Protein AF-A0A2W4XQR6-F1 (afdb_monomer)

Solvent-accessible surface area (backbone atoms only — not comparable to full-atom values): 7655 Å² total; per-residue (Å²): 131,87,48,75,57,49,54,51,44,55,53,50,51,50,54,52,60,76,43,42,69,51,41,62,74,69,26,79,44,74,47,78,50,77,56,90,64,33,37,35,40,42,34,35,38,86,87,72,33,34,42,34,40,36,39,38,65,30,58,73,32,39,54,74,78,79,60,90,44,75,68,47,32,53,75,56,59,31,70,68,45,44,49,52,49,61,75,57,43,32,84,79,34,30,34,36,49,26,35,38,40,43,99,89,50,75,42,83,45,84,64,73,44,30,75,90,67,70,46,72,67,62,46,49,56,50,45,41,65,60,67,62,50,91,126

Nearest PDB structures (foldseek):
  6lcp-assembly1_A  TM=3.879E-01  e=5.550E-02  Thermochaetoides thermophila DSM 1495
  7vh5-assembly1_A  TM=3.684E-01  e=3.558E-01  Saccharomyces cerevisiae S288C
  7vh6-assembly1_A  TM=3.332E-01  e=7.480E-01  Saccharomyces cerevisiae S288C
  4gyi-assembly1_A  TM=3.849E-01  e=1.673E+00  Thermochaetoides thermophila DSM 1495
  1zyl-assembly1_A  TM=4.664E-01  e=6.536E+00  Escherichia coli

Mean predicted aligned error: 5.04 Å

Structure (mmCIF, N/CA/C/O backbone):
data_AF-A0A2W4XQR6-F1
#
_entry.id   AF-A0A2W4XQR6-F1
#
loop_
_atom_site.group_PDB
_atom_site.id
_atom_site.type_symbol
_atom_site.label_atom_id
_atom_site.label_alt_id
_atom_site.label_comp_id
_atom_site.label_asym_id
_atom_site.label_entity_id
_atom_site.label_seq_id
_atom_site.pdbx_PDB_ins_code
_atom_site.Cartn_x
_atom_site.Cartn_y
_atom_site.Cartn_z
_atom_site.occupancy
_atom_site.B_iso_or_equiv
_atom_site.auth_seq_id
_atom_site.auth_comp_id
_atom_site.auth_asym_id
_atom_site.auth_atom_id
_atom_site.pdbx_PDB_model_num
ATOM 1 N N . MET A 1 1 ? -6.507 15.083 -15.636 1.00 52.50 1 MET A N 1
ATOM 2 C CA . MET A 1 1 ? -6.609 13.737 -16.233 1.00 52.50 1 MET A CA 1
ATOM 3 C C . MET A 1 1 ? -6.387 12.797 -15.070 1.00 52.50 1 MET A C 1
ATOM 5 O O . MET A 1 1 ? -5.319 12.874 -14.489 1.00 52.50 1 MET A O 1
ATOM 9 N N . GLU A 1 2 ? -7.417 12.083 -14.627 1.00 61.84 2 GLU A N 1
ATOM 10 C CA . GLU A 1 2 ? -7.335 11.223 -13.438 1.00 61.84 2 GLU A CA 1
ATOM 11 C C . GLU A 1 2 ? -6.468 10.002 -13.767 1.00 61.84 2 GLU A C 1
ATOM 13 O O . GLU A 1 2 ? -6.715 9.322 -14.770 1.00 61.84 2 GLU A O 1
ATOM 18 N N . THR A 1 3 ? -5.408 9.782 -12.992 1.00 82.00 3 THR A N 1
ATOM 19 C CA . THR A 1 3 ? -4.464 8.684 -13.215 1.00 82.00 3 THR A CA 1
ATOM 20 C C . THR A 1 3 ? -5.012 7.372 -12.641 1.00 82.00 3 THR A C 1
ATOM 22 O O . THR A 1 3 ? -5.951 7.362 -11.847 1.00 82.00 3 THR A O 1
ATOM 25 N N . GLU A 1 4 ? -4.456 6.225 -13.045 1.00 86.12 4 GLU A N 1
ATOM 26 C CA . GLU A 1 4 ? -4.875 4.931 -12.475 1.00 86.12 4 GLU A CA 1
ATOM 27 C C . GLU A 1 4 ? -4.652 4.858 -10.959 1.00 86.12 4 GLU A C 1
ATOM 29 O O . GLU A 1 4 ? -5.458 4.249 -10.255 1.00 86.12 4 GLU A O 1
ATOM 34 N N . ILE A 1 5 ? -3.599 5.511 -10.452 1.00 92.81 5 ILE A N 1
ATOM 35 C CA . ILE A 1 5 ? -3.339 5.575 -9.012 1.00 92.81 5 ILE A CA 1
ATOM 36 C C . ILE A 1 5 ? -4.384 6.437 -8.291 1.00 92.81 5 ILE A C 1
ATOM 38 O O . ILE A 1 5 ? -4.816 6.048 -7.211 1.00 92.81 5 ILE A O 1
ATOM 42 N N . ASP A 1 6 ? -4.864 7.532 -8.893 1.00 92.50 6 ASP A N 1
ATOM 43 C CA . ASP A 1 6 ? -5.925 8.365 -8.300 1.00 92.50 6 ASP A CA 1
ATOM 44 C C . ASP A 1 6 ? -7.219 7.564 -8.092 1.00 92.50 6 ASP A C 1
ATOM 46 O O . ASP A 1 6 ? -7.830 7.617 -7.022 1.00 92.50 6 ASP A O 1
ATOM 50 N N . LYS A 1 7 ? -7.600 6.745 -9.083 1.00 92.38 7 LYS A N 1
ATOM 51 C CA . LYS A 1 7 ? -8.776 5.866 -8.981 1.00 92.38 7 LYS A CA 1
ATOM 52 C C . LYS A 1 7 ? -8.617 4.837 -7.866 1.00 92.38 7 LYS A C 1
ATOM 54 O O . LYS A 1 7 ? -9.517 4.688 -7.042 1.00 92.38 7 LYS A O 1
ATOM 59 N N . ALA A 1 8 ? -7.464 4.167 -7.810 1.00 94.06 8 ALA A N 1
ATOM 60 C CA . ALA A 1 8 ? -7.167 3.214 -6.744 1.00 94.06 8 ALA A CA 1
ATOM 61 C C . ALA A 1 8 ? -7.185 3.892 -5.362 1.00 94.06 8 ALA A C 1
ATOM 63 O O . ALA A 1 8 ? -7.722 3.332 -4.409 1.00 94.06 8 ALA A O 1
ATOM 64 N N . ILE A 1 9 ? -6.658 5.115 -5.244 1.00 95.81 9 ILE A N 1
ATOM 65 C CA . ILE A 1 9 ? -6.679 5.897 -4.002 1.00 95.81 9 ILE A CA 1
ATOM 66 C C . ILE A 1 9 ? -8.112 6.175 -3.542 1.00 95.81 9 ILE A C 1
ATOM 68 O O . ILE A 1 9 ? -8.413 5.950 -2.369 1.00 95.81 9 ILE A O 1
ATOM 72 N N . GLU A 1 10 ? -9.005 6.625 -4.426 1.00 95.12 10 GLU A N 1
ATOM 73 C CA . GLU A 1 10 ? -10.395 6.901 -4.043 1.00 95.12 10 GLU A CA 1
ATOM 74 C C . GLU A 1 10 ? -11.156 5.623 -3.653 1.00 95.12 10 GLU A C 1
ATOM 76 O O . GLU A 1 10 ? -11.908 5.626 -2.673 1.00 95.12 10 GLU A O 1
ATOM 81 N N . GLU A 1 11 ? -10.908 4.503 -4.336 1.00 95.75 11 GLU A N 1
ATOM 82 C CA . GLU A 1 11 ? -11.466 3.200 -3.959 1.00 95.75 11 GLU A CA 1
ATOM 83 C C . GLU A 1 11 ? -10.961 2.735 -2.581 1.00 95.75 11 GLU A C 1
ATOM 85 O O . GLU A 1 11 ? -11.758 2.375 -1.709 1.00 95.75 11 GLU A O 1
ATOM 90 N N . ILE A 1 12 ? -9.650 2.813 -2.334 1.00 96.56 12 ILE A N 1
ATOM 91 C CA . ILE A 1 12 ? -9.024 2.444 -1.053 1.00 96.56 12 ILE A CA 1
ATOM 92 C C . ILE A 1 12 ? -9.547 3.320 0.083 1.00 96.56 12 ILE A C 1
ATOM 94 O O . ILE A 1 12 ? -9.900 2.827 1.155 1.00 96.56 12 ILE A O 1
ATOM 98 N N . LYS A 1 13 ? -9.637 4.627 -0.151 1.00 96.50 13 LYS A N 1
ATOM 99 C CA . LYS A 1 13 ? -10.186 5.597 0.798 1.00 96.50 13 LYS A CA 1
ATOM 100 C C . LYS A 1 13 ? -11.637 5.277 1.150 1.00 96.50 13 LYS A C 1
ATOM 102 O O . LYS A 1 13 ? -12.011 5.388 2.318 1.00 96.50 13 LYS A O 1
ATOM 107 N N . SER A 1 14 ? -12.440 4.844 0.176 1.00 96.75 14 SER A N 1
ATOM 108 C CA . SER A 1 14 ? -13.812 4.383 0.410 1.00 96.75 14 SER A CA 1
ATOM 109 C C . SER A 1 14 ? -13.853 3.153 1.326 1.00 96.75 14 SER A C 1
ATOM 111 O O . SER A 1 14 ? -14.612 3.145 2.297 1.00 96.75 14 SER A O 1
ATOM 113 N N . VAL A 1 15 ? -12.980 2.164 1.098 1.00 97.00 15 VAL A N 1
ATOM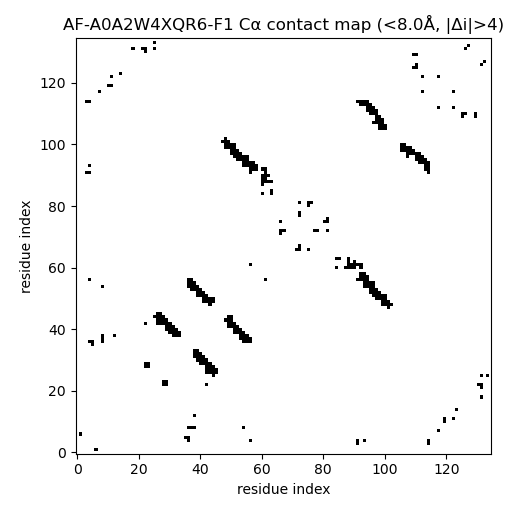 114 C CA . VAL A 1 15 ? -12.863 0.961 1.948 1.00 97.00 15 VAL A CA 1
ATOM 115 C C . VAL A 1 15 ? -12.416 1.300 3.372 1.00 97.00 15 VAL A C 1
ATOM 117 O O . VAL A 1 15 ? -12.990 0.805 4.341 1.00 97.00 15 VAL A O 1
ATOM 120 N N . ILE A 1 16 ? -11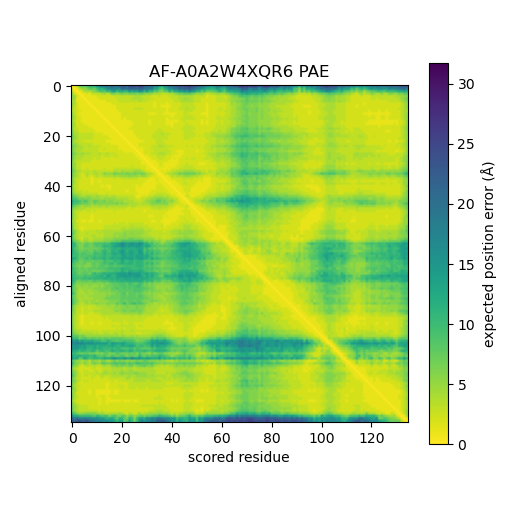.422 2.177 3.532 1.00 96.81 16 ILE A N 1
ATOM 121 C CA . ILE A 1 16 ? -10.972 2.615 4.862 1.00 96.81 16 ILE A CA 1
ATOM 122 C C . ILE A 1 16 ? -12.122 3.310 5.598 1.00 96.81 16 ILE A C 1
ATOM 124 O O . ILE A 1 16 ? -12.367 3.041 6.774 1.00 96.81 16 ILE A O 1
ATOM 128 N N . LYS A 1 17 ? -12.874 4.166 4.898 1.00 96.62 17 LYS A N 1
ATOM 129 C CA . LYS A 1 17 ? -14.026 4.872 5.463 1.00 96.62 17 LYS A CA 1
ATOM 130 C C . LYS A 1 17 ? -15.164 3.925 5.849 1.00 96.62 17 LYS A C 1
ATOM 132 O O . LYS A 1 17 ? -15.776 4.134 6.893 1.00 96.62 17 LYS A O 1
ATOM 137 N N . SER A 1 18 ? -15.455 2.893 5.054 1.00 96.81 18 SER A N 1
ATOM 138 C CA . SER A 1 18 ? -16.505 1.917 5.386 1.00 96.81 18 SER A CA 1
ATOM 139 C C . SER A 1 18 ? -16.168 1.093 6.634 1.00 96.81 18 SER A C 1
ATOM 141 O O . SER A 1 18 ? -17.075 0.678 7.356 1.00 96.81 18 SER A O 1
ATOM 143 N N . HIS A 1 19 ? -14.877 0.939 6.943 1.00 95.69 19 HIS A N 1
ATOM 144 C CA . HIS A 1 19 ? -14.374 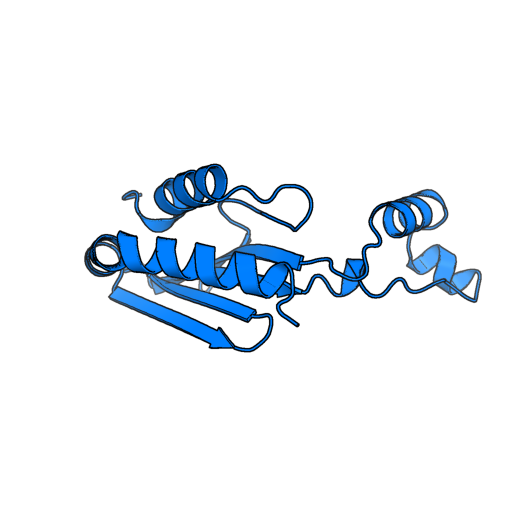0.179 8.089 1.00 95.69 19 HIS A CA 1
ATOM 145 C C . HIS A 1 19 ? -13.869 1.049 9.252 1.00 95.69 19 HIS A C 1
ATOM 147 O O . HIS A 1 19 ? -13.350 0.505 10.228 1.00 95.69 19 HIS A O 1
ATOM 153 N N . SER A 1 20 ? -14.048 2.376 9.208 1.00 94.50 20 SER A N 1
ATOM 154 C CA . SER A 1 20 ? -13.451 3.297 10.191 1.00 94.50 20 SER A CA 1
ATOM 155 C C . SER A 1 20 ? -13.857 2.980 11.634 1.00 94.50 20 SER A C 1
ATOM 157 O O . SER A 1 20 ? -13.019 2.999 12.527 1.00 94.50 20 SER A O 1
ATOM 159 N N . LYS A 1 21 ? -15.117 2.579 11.853 1.00 93.88 21 LYS A N 1
ATOM 160 C CA . LYS A 1 21 ? -15.617 2.177 13.179 1.00 93.88 21 LYS A CA 1
ATOM 161 C C . LYS A 1 21 ? -14.848 0.991 13.765 1.00 93.88 21 LYS A C 1
ATOM 163 O O . LYS A 1 21 ? -14.546 0.989 14.950 1.00 93.88 21 LYS A O 1
ATOM 168 N N . MET A 1 22 ? -14.509 -0.005 12.944 1.00 93.56 22 MET A N 1
ATOM 169 C CA . MET A 1 22 ? -13.718 -1.149 13.412 1.00 93.56 22 MET A CA 1
ATOM 170 C C . MET A 1 22 ? -12.289 -0.719 13.751 1.00 93.56 22 MET A C 1
ATOM 172 O O . MET A 1 22 ? -11.721 -1.201 14.726 1.00 93.56 22 MET A O 1
ATOM 176 N N . LEU A 1 23 ? -11.714 0.209 12.976 1.00 94.25 23 LEU A N 1
ATOM 177 C CA . LEU A 1 23 ? -10.396 0.770 13.280 1.00 94.25 23 LEU A CA 1
ATOM 178 C C . LEU A 1 23 ? -10.408 1.514 14.626 1.00 94.25 23 LEU A C 1
ATOM 180 O O . LEU A 1 23 ? -9.500 1.309 15.429 1.00 94.25 23 LEU A O 1
ATOM 184 N N . ASP A 1 24 ? -11.449 2.304 14.901 1.00 93.31 24 ASP A N 1
ATOM 185 C CA . ASP A 1 24 ? -11.626 3.016 16.176 1.00 93.31 24 ASP A CA 1
ATOM 186 C C . ASP A 1 24 ? -11.745 2.072 17.383 1.00 93.31 24 ASP A C 1
ATOM 188 O O . ASP A 1 24 ? -11.271 2.380 18.474 1.00 93.31 24 ASP A O 1
ATOM 192 N N . GLU A 1 25 ? -12.354 0.899 17.206 1.00 92.69 25 GLU A N 1
ATOM 193 C CA . GLU A 1 25 ? -12.482 -0.099 18.275 1.00 92.69 25 GLU A CA 1
ATOM 194 C C . GLU A 1 25 ? -11.172 -0.860 18.551 1.00 92.69 25 GLU A C 1
ATOM 196 O O . GLU A 1 25 ? -10.912 -1.293 19.684 1.00 92.69 25 GLU A O 1
ATOM 201 N N . LEU A 1 26 ? -10.349 -1.062 17.519 1.00 92.12 26 LEU A N 1
ATOM 202 C CA . LEU A 1 26 ? -9.143 -1.891 17.583 1.00 92.12 26 LEU A CA 1
ATOM 203 C C . LEU A 1 26 ? -7.888 -1.106 17.970 1.00 92.12 26 LEU A C 1
ATOM 205 O O . LEU A 1 26 ? -7.042 -1.626 18.709 1.00 92.12 26 LEU A O 1
ATOM 209 N N . TYR A 1 27 ? -7.765 0.132 17.499 1.00 94.12 27 TYR A N 1
ATOM 210 C CA . TYR A 1 27 ? -6.565 0.952 17.644 1.00 94.12 27 TYR A CA 1
ATOM 211 C C . TYR A 1 27 ? -6.769 2.093 18.644 1.00 94.12 27 TYR A C 1
ATOM 213 O O . TYR A 1 27 ? -7.885 2.485 18.955 1.00 94.12 27 TYR A O 1
ATOM 221 N N . LEU A 1 28 ? -5.669 2.620 19.187 1.00 94.06 28 LEU A N 1
ATOM 222 C CA . LEU A 1 28 ? -5.706 3.814 20.042 1.00 94.06 28 LEU A CA 1
ATOM 223 C C . LEU A 1 28 ? -6.048 5.068 19.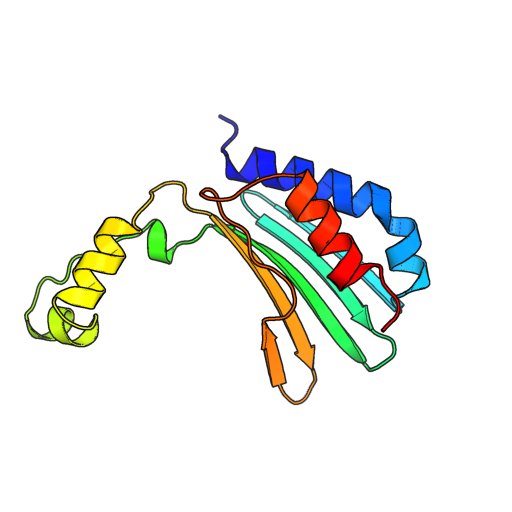235 1.00 94.06 28 LEU A C 1
ATOM 225 O O . LEU A 1 28 ? -6.697 5.981 19.737 1.00 94.06 28 LEU A O 1
ATOM 229 N N . SER A 1 29 ? -5.573 5.107 17.996 1.00 94.25 29 SER A N 1
ATOM 230 C CA . SER A 1 29 ? -5.875 6.136 17.016 1.00 94.25 29 SER A CA 1
ATOM 231 C C . SER A 1 29 ? -5.611 5.594 15.618 1.00 94.25 29 SER A C 1
ATOM 233 O O . SER A 1 29 ? -4.815 4.663 15.434 1.00 94.25 29 SER A O 1
ATOM 235 N N . HIS A 1 30 ? -6.267 6.194 14.630 1.00 94.94 30 HIS A N 1
ATOM 236 C CA . HIS A 1 30 ? -5.937 5.996 13.232 1.00 94.94 30 HIS A CA 1
ATOM 237 C C . HIS A 1 30 ? -5.965 7.333 12.486 1.00 94.94 30 HIS A C 1
ATOM 239 O O . HIS A 1 30 ? -6.763 8.211 12.806 1.00 94.94 30 HIS A O 1
ATOM 245 N N . GLU A 1 31 ? -5.082 7.496 11.508 1.00 96.06 31 GLU A N 1
ATOM 246 C CA . GLU A 1 31 ? -4.965 8.715 10.711 1.00 96.06 31 GLU A CA 1
ATOM 247 C C . GLU A 1 31 ? -4.884 8.355 9.232 1.00 96.06 31 GLU A C 1
ATOM 249 O O . GLU A 1 31 ? -4.107 7.480 8.842 1.00 96.06 31 GLU A O 1
ATOM 254 N N . VAL A 1 32 ? -5.694 9.027 8.415 1.00 96.75 32 VAL A N 1
ATOM 255 C CA . VAL A 1 32 ? -5.700 8.867 6.961 1.00 96.75 32 VAL A CA 1
ATOM 256 C C . VAL A 1 32 ? -5.192 10.153 6.332 1.00 96.75 32 VAL A C 1
ATOM 258 O O . VAL A 1 32 ? -5.828 11.197 6.449 1.00 96.75 32 VAL A O 1
ATOM 261 N N . ASN A 1 33 ? -4.067 10.060 5.632 1.00 96.62 33 ASN A N 1
ATOM 262 C CA . ASN A 1 33 ? -3.461 11.162 4.898 1.00 96.62 33 ASN A CA 1
ATOM 263 C C . ASN A 1 33 ? -3.575 10.899 3.400 1.00 96.62 33 ASN A C 1
ATOM 265 O O . ASN A 1 33 ? -3.155 9.842 2.929 1.00 96.62 33 ASN A O 1
ATOM 269 N N . VAL A 1 34 ? -4.124 11.862 2.662 1.00 94.81 34 VAL A N 1
ATOM 270 C CA . VAL A 1 34 ? -4.311 11.777 1.209 1.00 94.81 34 VAL A CA 1
ATOM 271 C C . VAL A 1 34 ? -3.712 13.018 0.560 1.00 94.81 34 VAL A C 1
ATOM 273 O O . VAL A 1 34 ? -4.013 14.140 0.966 1.00 94.81 34 VAL A O 1
ATOM 276 N N . SER A 1 35 ? -2.876 12.810 -0.451 1.00 91.50 35 SER A N 1
ATOM 277 C CA . SER A 1 35 ? -2.353 13.855 -1.332 1.00 91.50 35 SER A CA 1
ATOM 278 C C . SER A 1 35 ? -2.268 13.322 -2.766 1.00 91.50 35 SER A C 1
ATOM 280 O O . SER A 1 35 ? -2.659 12.188 -3.033 1.00 91.50 35 SER A O 1
ATOM 282 N N . GLU A 1 36 ? -1.773 14.129 -3.703 1.00 88.19 36 GLU A N 1
ATOM 283 C CA . GLU A 1 36 ? -1.610 13.709 -5.101 1.00 88.19 36 GLU A CA 1
ATOM 284 C C . GLU A 1 36 ? -0.765 12.426 -5.196 1.00 88.19 36 GLU A C 1
ATOM 286 O O . GLU A 1 36 ? 0.327 12.361 -4.624 1.00 88.19 36 GLU A O 1
ATOM 291 N N . ASN A 1 37 ? -1.298 11.397 -5.868 1.00 89.31 37 ASN A N 1
ATOM 292 C CA . ASN A 1 37 ? -0.675 10.078 -6.050 1.00 89.31 37 ASN A CA 1
ATOM 293 C C . ASN A 1 37 ? -0.197 9.403 -4.745 1.00 89.31 37 ASN A C 1
ATOM 295 O O . ASN A 1 37 ? 0.725 8.580 -4.757 1.00 89.31 37 ASN A O 1
ATOM 299 N N . TYR A 1 38 ? -0.809 9.751 -3.609 1.00 94.38 38 TYR A N 1
ATOM 300 C CA . TYR A 1 38 ? -0.427 9.233 -2.303 1.00 94.38 38 TYR A CA 1
ATOM 301 C C . TYR A 1 38 ? -1.618 9.051 -1.366 1.00 94.38 38 TYR A C 1
ATOM 303 O O . TYR A 1 38 ? -2.405 9.968 -1.125 1.00 94.38 38 TYR A O 1
ATOM 311 N N . LEU A 1 39 ? -1.680 7.882 -0.737 1.00 97.06 39 LEU A N 1
ATOM 312 C CA . LEU A 1 39 ? -2.535 7.640 0.418 1.00 97.06 39 LEU A CA 1
ATOM 313 C C . LEU A 1 39 ? -1.731 6.933 1.499 1.00 97.06 39 LEU A C 1
ATOM 315 O O . LEU A 1 39 ? -0.967 6.014 1.214 1.00 97.06 39 LEU A O 1
ATOM 319 N N . SER A 1 40 ? -1.948 7.309 2.754 1.00 97.12 40 SER A N 1
ATOM 320 C CA . SER A 1 40 ? -1.503 6.503 3.885 1.00 97.12 40 SER A CA 1
ATOM 321 C C . SER A 1 40 ? -2.558 6.391 4.966 1.00 97.12 40 SER A C 1
ATOM 323 O O . SER A 1 40 ? -3.264 7.352 5.256 1.00 97.12 40 SER A O 1
ATOM 325 N N . LEU A 1 41 ? -2.629 5.207 5.562 1.00 97.12 41 LEU A N 1
ATOM 326 C CA . LEU A 1 41 ? -3.353 4.933 6.792 1.00 97.12 41 LEU A CA 1
ATOM 327 C C . LEU A 1 41 ? -2.332 4.530 7.847 1.00 97.12 41 LEU A C 1
ATOM 329 O O . LEU A 1 41 ? -1.566 3.592 7.633 1.00 97.12 41 LEU A O 1
ATOM 333 N N . VAL A 1 42 ? -2.352 5.209 8.986 1.00 96.38 42 VAL A N 1
ATOM 334 C CA . VAL A 1 42 ? -1.493 4.922 10.134 1.00 96.38 42 VAL A CA 1
ATOM 335 C C . VAL A 1 42 ? -2.379 4.551 11.316 1.00 96.38 42 VAL A C 1
ATOM 337 O O . VAL A 1 42 ? -3.218 5.346 11.718 1.00 96.38 42 VAL A O 1
ATOM 340 N N . CYS A 1 43 ? -2.200 3.359 11.878 1.00 95.00 43 CYS A N 1
ATOM 341 C CA . CYS A 1 43 ? -2.963 2.838 13.009 1.00 95.00 43 CYS A CA 1
ATOM 342 C C . CYS A 1 43 ? -2.036 2.565 14.200 1.00 95.00 43 CYS A C 1
ATOM 344 O O . CYS A 1 43 ? -1.110 1.752 14.112 1.00 95.00 43 CYS A O 1
ATOM 346 N N . CYS A 1 44 ? -2.308 3.203 15.335 1.00 94.00 44 CYS A N 1
ATOM 347 C CA . CYS A 1 44 ? -1.528 3.051 16.560 1.00 94.00 44 CYS A CA 1
ATOM 348 C C . CYS A 1 44 ? -2.081 1.902 17.412 1.00 94.00 44 CYS A C 1
ATOM 350 O O . CYS A 1 44 ? -3.195 1.965 17.935 1.00 94.00 44 CYS A O 1
ATOM 352 N N . CYS A 1 45 ? -1.303 0.836 17.577 1.00 89.62 45 CYS A N 1
ATOM 353 C CA . CYS A 1 45 ? -1.680 -0.320 18.386 1.00 89.62 45 CYS A CA 1
ATOM 354 C C . CYS A 1 45 ? -1.525 -0.022 19.882 1.00 89.62 45 CYS A C 1
ATOM 356 O O . CYS A 1 45 ? -0.631 0.712 20.299 1.00 89.62 45 CYS A O 1
ATOM 358 N N . LYS A 1 46 ? -2.320 -0.699 20.721 1.00 85.81 46 LYS A N 1
ATOM 359 C CA . LYS A 1 46 ? -2.195 -0.627 22.191 1.00 85.81 46 LYS A CA 1
ATOM 360 C C . LYS A 1 46 ? -0.831 -1.099 22.712 1.00 85.81 46 LYS A C 1
ATOM 362 O O . LYS A 1 46 ? -0.420 -0.686 23.788 1.00 85.81 46 LYS A O 1
ATOM 367 N N . SER A 1 47 ? -0.125 -1.937 21.948 1.00 84.75 47 SER A N 1
ATOM 368 C CA . SER A 1 47 ? 1.241 -2.387 22.249 1.00 84.75 47 SER A CA 1
ATOM 369 C C . SER A 1 47 ? 2.312 -1.305 22.056 1.00 84.75 47 SER A C 1
ATOM 371 O O . SER A 1 47 ? 3.463 -1.537 22.416 1.00 84.75 47 SER A O 1
ATOM 373 N N . GLY A 1 48 ? 1.965 -0.157 21.464 1.00 84.75 48 GLY A N 1
ATOM 374 C CA . GLY A 1 48 ? 2.919 0.869 21.037 1.00 84.75 48 GLY A CA 1
ATOM 375 C C . GLY A 1 48 ? 3.498 0.645 19.635 1.00 84.75 48 GLY A C 1
ATOM 376 O O . GLY A 1 48 ? 4.271 1.473 19.161 1.00 84.75 48 GLY A O 1
ATOM 377 N N . ASP A 1 49 ? 3.121 -0.438 18.947 1.00 90.00 49 ASP A N 1
ATOM 378 C CA . ASP A 1 49 ? 3.460 -0.625 17.534 1.00 90.00 49 ASP A CA 1
ATOM 379 C C . ASP A 1 49 ? 2.559 0.228 16.634 1.00 90.00 49 ASP A C 1
ATOM 381 O O . ASP A 1 49 ? 1.421 0.545 16.976 1.00 90.00 49 ASP A O 1
ATOM 385 N N . THR A 1 50 ? 3.038 0.545 15.438 1.00 92.62 50 THR A N 1
ATOM 386 C CA . THR A 1 50 ? 2.251 1.223 14.405 1.00 92.62 50 THR A CA 1
ATOM 387 C C . THR A 1 50 ? 2.067 0.309 13.205 1.00 92.62 50 THR A C 1
ATOM 389 O O . THR A 1 50 ? 3.026 -0.304 12.732 1.00 92.62 50 THR A O 1
ATOM 392 N N . LEU A 1 51 ? 0.842 0.224 12.699 1.00 93.50 51 LEU A N 1
ATOM 393 C CA . LEU A 1 51 ? 0.544 -0.374 11.405 1.00 93.50 51 LEU A CA 1
ATOM 394 C C . LEU A 1 51 ? 0.341 0.726 10.385 1.00 93.50 51 LEU A C 1
ATOM 396 O O . LEU A 1 51 ? -0.383 1.680 10.633 1.00 93.50 51 LEU A O 1
ATOM 400 N N . GLU A 1 52 ? 0.993 0.593 9.245 1.00 94.81 52 GLU A N 1
ATOM 401 C CA . GLU A 1 52 ? 0.969 1.600 8.206 1.00 94.81 52 GLU A CA 1
ATOM 402 C C . GLU A 1 52 ? 0.681 0.947 6.863 1.00 94.81 52 GLU A C 1
ATOM 404 O O . GLU A 1 52 ? 1.394 0.035 6.454 1.00 94.81 52 GLU A O 1
ATOM 409 N N . LEU A 1 53 ? -0.351 1.429 6.182 1.00 96.69 53 LEU A N 1
ATOM 410 C CA . LEU A 1 53 ? -0.623 1.148 4.778 1.00 96.69 53 LEU A CA 1
ATOM 411 C C . LEU A 1 53 ? -0.265 2.392 3.973 1.00 96.69 53 LEU A C 1
ATOM 413 O O . LEU A 1 53 ? -0.639 3.497 4.360 1.00 96.69 53 LEU A O 1
ATOM 417 N N . ARG A 1 54 ? 0.440 2.222 2.854 1.00 96.25 54 ARG A N 1
ATOM 418 C CA . ARG A 1 54 ? 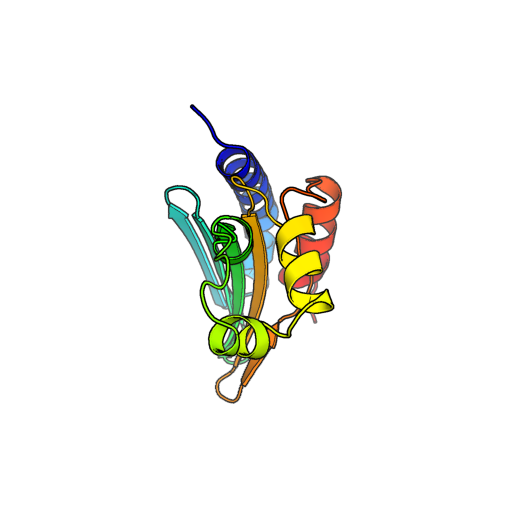0.773 3.290 1.905 1.00 96.25 54 ARG A CA 1
ATOM 419 C C . ARG A 1 54 ? 0.412 2.875 0.494 1.00 96.25 54 ARG A C 1
ATOM 421 O O . ARG A 1 54 ? 0.723 1.759 0.101 1.00 96.25 54 ARG A O 1
ATOM 428 N N . VAL A 1 55 ? -0.159 3.795 -0.265 1.00 96.50 55 VAL A N 1
ATOM 429 C CA . VAL A 1 55 ? -0.348 3.716 -1.713 1.00 96.50 55 VAL A CA 1
ATOM 430 C C . VAL A 1 55 ? 0.549 4.788 -2.307 1.00 96.50 55 VAL A C 1
ATOM 432 O O . VAL A 1 55 ? 0.379 5.964 -1.989 1.00 96.50 55 VAL A O 1
ATOM 435 N N . ILE A 1 56 ? 1.551 4.378 -3.079 1.00 94.81 56 ILE A N 1
ATOM 436 C CA . ILE A 1 56 ? 2.605 5.255 -3.601 1.00 94.81 56 ILE A CA 1
ATOM 437 C C . ILE A 1 56 ? 2.941 4.892 -5.043 1.00 94.81 56 ILE A C 1
ATOM 439 O O . ILE A 1 56 ? 2.791 3.746 -5.467 1.00 94.81 56 ILE A O 1
ATOM 443 N N . GLU A 1 57 ? 3.488 5.849 -5.779 1.00 94.75 57 GLU A N 1
ATOM 444 C CA . GLU A 1 57 ? 4.119 5.586 -7.069 1.00 94.75 57 GLU A CA 1
ATOM 445 C C . GLU A 1 57 ? 5.352 4.678 -6.909 1.00 94.75 57 GLU A C 1
ATOM 447 O O . GLU A 1 57 ? 6.191 4.868 -6.021 1.00 94.75 57 GLU A O 1
ATOM 452 N N . ASP A 1 58 ? 5.499 3.696 -7.798 1.00 93.75 58 ASP A N 1
ATOM 453 C CA . ASP A 1 58 ? 6.651 2.796 -7.808 1.00 93.75 58 ASP A CA 1
ATOM 454 C C . ASP A 1 58 ? 7.761 3.385 -8.684 1.00 93.75 58 ASP A C 1
ATOM 456 O O . ASP A 1 58 ? 7.961 3.012 -9.842 1.00 93.75 58 ASP A O 1
ATOM 460 N N . ASN A 1 59 ? 8.488 4.351 -8.121 1.00 90.12 59 ASN A N 1
ATOM 461 C CA . ASN A 1 59 ? 9.532 5.081 -8.838 1.00 90.12 59 ASN A CA 1
ATOM 462 C C . ASN A 1 59 ? 10.648 4.192 -9.400 1.00 90.12 59 ASN A C 1
ATOM 464 O O . ASN A 1 59 ? 11.260 4.579 -10.396 1.00 90.12 59 ASN A O 1
ATOM 468 N N . GLU A 1 60 ? 10.904 3.018 -8.816 1.00 87.69 60 GLU A N 1
ATOM 469 C CA . GLU A 1 60 ? 11.896 2.074 -9.344 1.00 87.69 60 GLU A CA 1
ATOM 470 C C . GLU A 1 60 ? 11.432 1.461 -10.667 1.00 87.69 60 GLU A C 1
ATOM 472 O O . GLU A 1 60 ? 12.226 1.291 -11.593 1.00 87.69 60 GLU A O 1
ATOM 477 N N . ARG A 1 61 ? 10.133 1.168 -10.782 1.00 91.75 61 ARG A N 1
ATOM 478 C CA . ARG A 1 61 ? 9.530 0.639 -12.010 1.00 91.75 61 ARG A CA 1
ATOM 479 C C . ARG A 1 61 ? 9.179 1.735 -13.011 1.00 91.75 61 ARG A C 1
ATOM 481 O O . ARG A 1 61 ? 9.231 1.478 -14.214 1.00 91.75 61 ARG A O 1
ATOM 488 N N . ARG A 1 62 ? 8.873 2.952 -12.554 1.00 90.88 62 ARG A N 1
ATOM 489 C CA . ARG A 1 62 ? 8.608 4.106 -13.432 1.00 90.88 62 ARG A CA 1
ATOM 490 C C . ARG A 1 62 ? 9.869 4.663 -14.071 1.00 90.88 62 ARG A C 1
ATOM 492 O O . ARG A 1 62 ? 9.833 5.036 -15.235 1.00 90.88 62 ARG A O 1
ATOM 499 N N . ASN A 1 63 ? 10.984 4.698 -13.345 1.00 88.06 63 ASN A N 1
ATOM 500 C CA . ASN A 1 63 ? 12.214 5.333 -13.812 1.00 88.06 63 ASN A CA 1
ATOM 501 C C . ASN A 1 63 ? 13.284 4.285 -14.098 1.00 88.06 63 ASN A C 1
ATOM 503 O O . ASN A 1 63 ? 14.171 4.020 -13.283 1.00 88.06 63 ASN A O 1
ATOM 507 N N . LEU A 1 64 ? 13.213 3.687 -15.286 1.00 83.62 64 LEU A N 1
ATOM 508 C CA . LEU A 1 64 ? 14.219 2.724 -15.699 1.00 83.62 64 LEU A CA 1
ATOM 509 C C . LEU A 1 64 ? 15.557 3.425 -15.959 1.00 83.62 64 LEU A C 1
ATOM 511 O O . LEU A 1 64 ? 15.697 4.230 -16.879 1.00 83.62 64 LEU 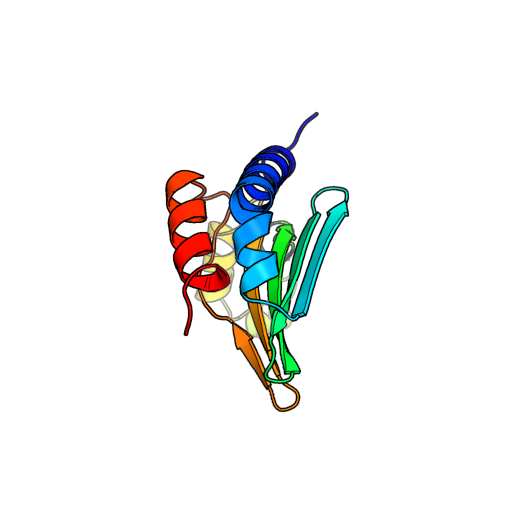A O 1
ATOM 515 N N . ARG A 1 65 ? 16.574 3.079 -15.168 1.00 83.50 65 ARG A N 1
ATOM 516 C CA . ARG A 1 65 ? 17.925 3.619 -15.332 1.00 83.50 65 ARG A CA 1
ATOM 517 C C . ARG A 1 65 ? 18.800 2.668 -16.137 1.00 83.50 65 ARG A C 1
ATOM 519 O O . ARG A 1 65 ? 19.365 1.721 -15.591 1.00 83.50 65 ARG A O 1
ATOM 526 N N . VAL A 1 66 ? 18.971 2.958 -17.423 1.00 85.50 66 VAL A N 1
ATOM 527 C CA . VAL A 1 66 ? 19.866 2.185 -18.294 1.00 85.50 66 VAL A CA 1
ATOM 528 C C . VAL A 1 66 ? 21.327 2.398 -17.859 1.00 85.50 66 VAL A C 1
ATOM 530 O O . VAL A 1 66 ? 21.767 3.546 -17.748 1.00 85.50 66 VAL A O 1
ATOM 533 N N . PRO A 1 67 ? 22.097 1.332 -17.567 1.00 86.94 67 PRO A N 1
ATOM 534 C CA . PRO A 1 67 ? 23.507 1.461 -17.226 1.00 86.94 67 PRO A CA 1
ATOM 535 C C . PRO A 1 67 ? 24.305 1.929 -18.446 1.00 86.94 67 PRO A C 1
ATOM 537 O O . PRO A 1 67 ? 24.191 1.355 -19.525 1.00 86.94 67 PRO A O 1
ATOM 540 N N . MET A 1 68 ? 25.140 2.953 -18.263 1.00 90.19 68 MET A N 1
ATOM 541 C CA . MET A 1 68 ? 25.981 3.509 -19.334 1.00 90.19 68 MET A CA 1
ATOM 542 C C . MET A 1 68 ? 27.407 2.948 -19.326 1.00 90.19 68 MET A C 1
ATOM 544 O O . MET A 1 68 ? 28.143 3.105 -20.295 1.00 90.19 68 MET A O 1
ATOM 548 N N . THR A 1 69 ? 27.813 2.291 -18.236 1.00 93.31 69 THR A N 1
ATOM 549 C CA . THR A 1 69 ? 29.146 1.695 -18.087 1.00 93.31 69 THR A CA 1
ATOM 550 C C . THR A 1 69 ? 29.051 0.239 -17.640 1.00 93.31 69 THR A C 1
ATOM 552 O O . THR A 1 69 ? 28.098 -0.156 -16.964 1.00 93.31 69 THR A O 1
ATOM 555 N N . SER A 1 70 ? 30.079 -0.564 -17.934 1.00 88.94 70 SER A N 1
ATOM 556 C CA . SER A 1 70 ? 30.172 -1.954 -17.456 1.00 88.94 70 SER A CA 1
ATOM 557 C C . SER A 1 70 ? 30.134 -2.053 -15.927 1.00 88.94 70 SER A C 1
ATOM 559 O O . SER A 1 70 ? 29.608 -3.019 -15.375 1.00 88.94 70 SER A O 1
ATOM 561 N N . ARG A 1 71 ? 30.644 -1.031 -15.226 1.00 92.12 71 ARG A N 1
ATOM 562 C CA . ARG A 1 71 ? 30.583 -0.941 -13.763 1.00 92.12 71 ARG A CA 1
ATOM 563 C C . ARG A 1 71 ? 29.150 -0.744 -13.273 1.00 92.12 71 ARG A C 1
ATOM 565 O O . ARG A 1 71 ? 28.744 -1.397 -12.316 1.00 92.12 71 ARG A O 1
ATOM 572 N N . ASP A 1 72 ? 28.384 0.129 -13.923 1.00 89.25 72 ASP A N 1
ATOM 573 C CA . ASP A 1 72 ? 26.974 0.350 -13.584 1.00 89.25 72 ASP A CA 1
ATOM 574 C C . ASP A 1 72 ? 26.130 -0.879 -13.904 1.00 89.25 72 ASP A C 1
ATOM 576 O O . ASP A 1 72 ? 25.267 -1.255 -13.116 1.00 89.25 72 ASP A O 1
ATOM 580 N N . TYR A 1 73 ? 26.427 -1.550 -15.015 1.00 89.19 73 TYR A N 1
ATOM 581 C CA . TYR A 1 73 ? 25.788 -2.807 -15.384 1.00 89.19 73 TYR A CA 1
ATOM 582 C C . TYR A 1 73 ? 25.971 -3.879 -14.300 1.00 89.19 73 TYR A C 1
ATOM 584 O O . TYR A 1 73 ? 24.994 -4.486 -13.863 1.00 89.19 73 TYR A O 1
ATOM 592 N N . GLN A 1 74 ? 27.197 -4.058 -13.794 1.00 89.38 74 GLN A N 1
ATOM 593 C CA . GLN A 1 74 ? 27.468 -4.983 -12.688 1.00 89.38 74 GLN A CA 1
ATOM 594 C C . GLN A 1 74 ? 26.767 -4.562 -11.390 1.00 89.38 74 GLN A C 1
ATOM 596 O O . GLN A 1 74 ? 26.140 -5.396 -10.741 1.00 89.38 74 GLN A O 1
ATOM 601 N N . LYS A 1 75 ? 26.805 -3.270 -11.032 1.00 88.50 75 LYS A N 1
ATOM 602 C CA . LYS A 1 75 ? 26.111 -2.744 -9.839 1.00 88.50 75 LYS A CA 1
ATOM 603 C C . LYS A 1 75 ? 24.602 -2.966 -9.875 1.00 88.50 75 LYS A C 1
ATOM 605 O O . LYS A 1 75 ? 23.981 -3.101 -8.829 1.00 88.50 75 LYS A O 1
ATOM 610 N N . GLN A 1 76 ? 24.013 -2.983 -11.064 1.00 85.44 76 GLN A N 1
ATOM 611 C CA . GLN A 1 76 ? 22.587 -3.219 -11.241 1.00 85.44 76 GLN A CA 1
ATOM 612 C C . GLN A 1 76 ? 22.192 -4.704 -11.267 1.00 85.44 76 GLN A C 1
ATOM 614 O O . GLN A 1 76 ? 21.004 -4.977 -11.443 1.00 85.44 76 GLN A O 1
ATOM 619 N N . GLY A 1 77 ? 23.144 -5.623 -11.060 1.00 87.38 77 GLY A N 1
ATOM 620 C CA . GLY A 1 77 ? 22.923 -7.072 -11.004 1.00 87.38 77 GLY A CA 1
ATOM 621 C C . GLY A 1 77 ? 23.219 -7.814 -12.314 1.00 87.38 77 GLY A C 1
ATOM 622 O O . GLY A 1 77 ? 22.969 -9.014 -12.414 1.00 87.38 77 GLY A O 1
ATOM 623 N N . GLY A 1 78 ? 23.773 -7.128 -13.320 1.00 89.81 78 GLY A N 1
ATOM 624 C CA . GLY A 1 78 ? 24.121 -7.720 -14.612 1.00 89.81 78 GLY A CA 1
ATOM 625 C C . GLY A 1 78 ? 22.903 -8.094 -15.462 1.00 89.81 78 GLY A C 1
ATOM 626 O O . GLY A 1 78 ? 21.825 -7.529 -15.305 1.00 89.81 78 GLY A O 1
ATOM 627 N N . HIS A 1 79 ? 23.087 -9.042 -16.387 1.00 89.94 79 HIS A N 1
ATOM 628 C CA . HIS A 1 79 ? 22.143 -9.312 -17.482 1.00 89.94 79 HIS A CA 1
ATOM 629 C C . HIS A 1 7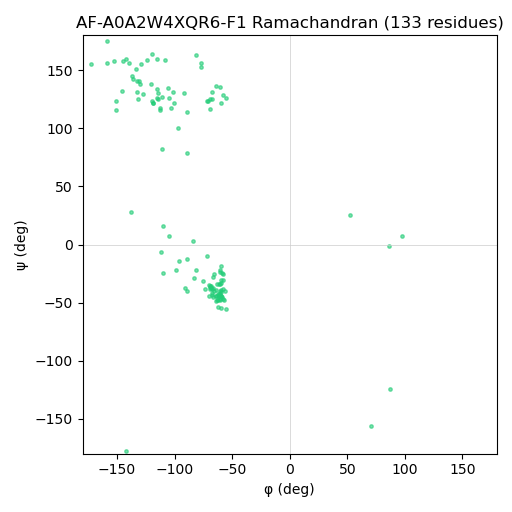9 ? 20.720 -9.596 -17.002 1.00 89.94 79 HIS A C 1
ATOM 631 O O . HIS A 1 79 ? 19.777 -8.925 -17.408 1.00 89.94 79 HIS A O 1
ATOM 637 N N . ARG A 1 80 ? 20.586 -10.585 -16.112 1.00 90.19 80 ARG A N 1
ATOM 638 C CA . ARG A 1 80 ? 19.294 -11.108 -15.667 1.00 90.19 80 ARG A CA 1
ATOM 639 C C . ARG A 1 80 ? 18.504 -10.072 -14.871 1.00 90.19 80 ARG A C 1
ATOM 641 O O . ARG A 1 80 ? 17.324 -9.877 -15.130 1.00 90.19 80 ARG A O 1
ATOM 648 N N . GLU A 1 81 ? 19.157 -9.382 -13.939 1.00 88.06 81 GLU A N 1
ATOM 649 C CA . GLU A 1 81 ? 18.506 -8.339 -13.138 1.00 88.06 81 GLU A CA 1
ATOM 650 C C . GLU A 1 81 ? 18.140 -7.119 -13.977 1.00 88.06 81 GLU A C 1
ATOM 652 O O . GLU A 1 81 ? 17.085 -6.519 -13.774 1.00 88.06 81 GLU A O 1
ATOM 657 N N . LEU A 1 82 ? 18.973 -6.771 -14.960 1.00 88.00 82 LEU A N 1
ATOM 658 C CA . LEU A 1 82 ? 18.649 -5.705 -15.890 1.00 88.00 82 LEU A CA 1
ATOM 659 C C . LEU A 1 82 ? 17.420 -6.072 -16.728 1.00 88.00 82 LEU A C 1
ATOM 661 O O . LEU A 1 82 ? 16.483 -5.283 -16.790 1.00 88.00 82 LEU A O 1
ATOM 665 N N . GLN A 1 83 ? 17.385 -7.272 -17.309 1.00 89.25 83 GLN A N 1
ATOM 666 C CA . GLN A 1 83 ? 16.245 -7.741 -18.096 1.00 89.25 83 GLN A CA 1
ATOM 667 C C . GLN A 1 83 ? 14.955 -7.762 -17.264 1.00 89.25 83 GLN A C 1
ATOM 669 O O . GLN A 1 83 ? 13.958 -7.183 -17.680 1.00 89.25 83 GLN A O 1
ATOM 674 N N . ASN A 1 84 ? 15.014 -8.268 -16.027 1.00 89.19 84 ASN A N 1
ATOM 675 C CA . ASN A 1 84 ? 13.886 -8.209 -15.094 1.00 89.19 84 ASN A CA 1
ATOM 676 C C . ASN A 1 84 ? 13.387 -6.773 -14.853 1.00 89.19 84 ASN A C 1
ATOM 678 O O . ASN A 1 84 ? 12.181 -6.552 -14.740 1.00 89.19 84 ASN A O 1
ATOM 682 N N . LYS A 1 85 ? 14.290 -5.788 -14.743 1.00 88.69 85 LYS A N 1
ATOM 683 C CA . LYS A 1 85 ? 13.920 -4.372 -14.577 1.00 88.69 85 LYS A CA 1
ATOM 684 C C . LYS A 1 85 ? 13.254 -3.806 -15.826 1.00 88.69 85 LYS A C 1
ATOM 686 O O . LYS A 1 85 ? 12.261 -3.100 -15.687 1.00 88.69 85 LYS A O 1
ATOM 691 N N . PHE A 1 86 ? 13.757 -4.138 -17.016 1.00 87.62 86 PHE A N 1
ATOM 692 C CA . PHE A 1 86 ? 13.115 -3.774 -18.283 1.00 87.62 86 PHE A CA 1
ATOM 693 C C . PHE A 1 86 ? 11.704 -4.374 -18.378 1.00 87.62 86 PHE A C 1
ATOM 695 O O . PHE A 1 86 ? 10.756 -3.642 -18.636 1.00 87.62 86 PHE A O 1
ATOM 702 N N . ASP A 1 87 ? 11.533 -5.659 -18.064 1.00 89.69 87 ASP A N 1
ATOM 703 C CA . ASP A 1 87 ? 10.232 -6.349 -18.132 1.00 89.69 87 ASP A CA 1
ATOM 704 C C . ASP A 1 87 ? 9.218 -5.827 -17.093 1.00 89.69 87 ASP A C 1
ATOM 706 O O . ASP A 1 87 ? 7.992 -5.895 -17.256 1.00 89.69 87 ASP A O 1
ATOM 710 N N . ARG A 1 88 ? 9.718 -5.308 -15.969 1.00 89.81 88 ARG A N 1
ATOM 711 C CA . ARG A 1 88 ? 8.900 -4.710 -14.905 1.00 89.81 88 ARG A CA 1
ATOM 712 C C . ARG A 1 88 ? 8.650 -3.220 -15.099 1.00 89.81 88 ARG A C 1
ATOM 714 O O . ARG A 1 88 ? 7.779 -2.692 -14.397 1.00 89.81 88 ARG A O 1
ATOM 721 N N . HIS A 1 89 ? 9.372 -2.566 -16.010 1.00 91.88 89 HIS A N 1
ATOM 722 C CA . HIS A 1 89 ? 9.232 -1.140 -16.265 1.00 91.88 89 HIS A CA 1
ATOM 723 C C . HIS A 1 89 ? 7.795 -0.818 -16.668 1.00 91.88 89 HIS A C 1
ATOM 725 O O . HIS A 1 89 ? 7.205 -1.467 -17.532 1.00 91.88 89 HIS A O 1
ATOM 731 N N . ASN A 1 90 ? 7.218 0.169 -15.995 1.00 91.38 90 ASN A N 1
ATOM 732 C CA . ASN A 1 90 ? 5.896 0.675 -16.308 1.00 91.38 90 ASN A CA 1
ATOM 733 C C . ASN A 1 90 ? 5.831 2.161 -15.900 1.00 91.38 90 ASN A C 1
ATOM 735 O O . ASN A 1 90 ? 5.943 2.455 -14.708 1.00 91.38 90 ASN A O 1
ATOM 739 N N . PRO A 1 91 ? 5.648 3.101 -16.848 1.00 89.44 91 PRO A N 1
ATOM 740 C CA . PRO A 1 91 ? 5.597 4.542 -16.576 1.00 89.44 91 PRO A CA 1
ATOM 741 C C . PRO A 1 91 ? 4.487 4.985 -15.616 1.00 89.44 91 PRO A C 1
ATOM 743 O O . PRO A 1 91 ? 4.569 6.073 -15.048 1.00 89.44 91 PRO A O 1
ATOM 746 N N . ILE A 1 92 ? 3.461 4.158 -15.414 1.00 90.75 92 ILE A N 1
ATOM 747 C CA . ILE A 1 92 ? 2.347 4.424 -14.492 1.00 90.75 92 ILE A CA 1
ATOM 748 C C . ILE A 1 92 ? 2.363 3.504 -13.263 1.00 90.75 92 ILE A C 1
ATOM 750 O O . ILE A 1 92 ? 1.355 3.387 -12.574 1.00 90.75 92 ILE A O 1
ATOM 754 N N . ALA A 1 93 ? 3.488 2.834 -12.984 1.00 93.88 93 ALA A N 1
ATOM 755 C CA . ALA A 1 93 ? 3.578 1.885 -11.879 1.00 93.88 93 ALA A CA 1
ATOM 756 C C . ALA A 1 93 ? 3.298 2.537 -10.521 1.00 93.88 93 ALA A C 1
ATOM 758 O O . ALA A 1 93 ? 3.863 3.579 -10.177 1.00 93.88 93 ALA A O 1
ATOM 759 N N . TRP A 1 94 ? 2.497 1.854 -9.717 1.00 95.19 94 TRP A N 1
ATOM 760 C CA . TRP A 1 94 ? 2.216 2.204 -8.333 1.00 95.19 94 TRP A CA 1
ATOM 761 C C . TRP A 1 94 ? 2.122 0.932 -7.500 1.00 95.19 94 TRP A C 1
ATOM 763 O O . TRP A 1 94 ? 1.947 -0.166 -8.032 1.00 95.19 94 TRP A O 1
ATOM 773 N N . LYS A 1 95 ? 2.284 1.060 -6.185 1.00 95.44 95 LYS A N 1
ATOM 774 C CA . LYS A 1 95 ? 2.260 -0.073 -5.264 1.00 95.44 95 LYS A CA 1
ATOM 775 C C . LYS A 1 95 ? 1.624 0.267 -3.925 1.00 95.44 95 LYS A C 1
ATOM 777 O O . LYS A 1 95 ? 1.598 1.421 -3.498 1.00 95.44 95 LYS A O 1
ATOM 782 N N . ILE A 1 96 ? 1.162 -0.782 -3.259 1.00 96.31 96 ILE A N 1
ATOM 783 C CA . ILE A 1 96 ? 0.687 -0.774 -1.883 1.00 96.31 96 ILE A CA 1
ATOM 784 C C . ILE A 1 96 ? 1.755 -1.414 -1.008 1.00 96.31 96 ILE A C 1
ATOM 786 O O . ILE A 1 96 ? 2.172 -2.546 -1.255 1.00 96.31 96 ILE A O 1
ATOM 790 N N . GLU A 1 97 ? 2.173 -0.694 0.025 1.00 94.56 97 GLU A N 1
ATOM 791 C CA . GLU A 1 97 ? 3.070 -1.193 1.060 1.00 94.56 97 GLU A CA 1
ATOM 792 C C . GLU A 1 97 ? 2.325 -1.247 2.387 1.00 94.56 97 GLU A C 1
ATOM 794 O O . GLU A 1 97 ? 1.737 -0.252 2.810 1.00 94.56 97 GLU A O 1
ATOM 799 N N . VAL A 1 98 ? 2.391 -2.385 3.075 1.00 94.38 98 VAL A N 1
ATOM 800 C CA . VAL A 1 98 ? 1.857 -2.521 4.429 1.00 94.38 98 VAL A 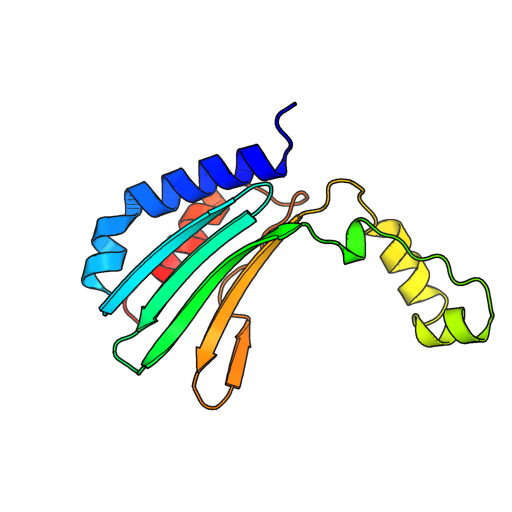CA 1
ATOM 801 C C . VAL A 1 98 ? 2.991 -2.902 5.372 1.00 94.38 98 VAL A C 1
ATOM 803 O O . VAL A 1 98 ? 3.715 -3.874 5.153 1.00 94.38 98 VAL A O 1
ATOM 806 N N . LYS A 1 99 ? 3.196 -2.094 6.412 1.00 93.06 99 LYS A N 1
ATOM 807 C CA . LYS A 1 99 ? 4.331 -2.202 7.330 1.00 93.06 99 LYS A CA 1
ATOM 808 C C . LYS 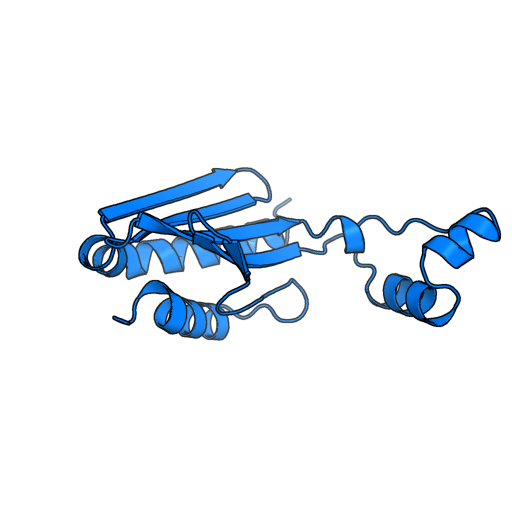A 1 99 ? 3.868 -2.168 8.777 1.00 93.06 99 LYS A C 1
ATOM 810 O O . LYS A 1 99 ? 3.004 -1.383 9.153 1.00 93.06 99 LYS A O 1
ATOM 815 N N . ARG A 1 100 ? 4.499 -2.989 9.612 1.00 90.75 100 ARG A N 1
ATOM 816 C CA . ARG A 1 100 ? 4.445 -2.888 11.071 1.00 90.75 100 ARG A CA 1
ATOM 817 C C . ARG A 1 100 ? 5.743 -2.283 11.558 1.00 90.75 100 ARG A C 1
ATOM 819 O O . ARG A 1 100 ? 6.807 -2.874 11.381 1.00 90.75 100 ARG A O 1
ATOM 826 N N . LYS A 1 101 ? 5.637 -1.117 12.178 1.00 89.62 101 LYS A N 1
ATOM 827 C CA . LYS A 1 101 ? 6.743 -0.408 12.808 1.00 89.62 101 LYS A CA 1
ATOM 828 C C . LYS A 1 101 ? 6.689 -0.640 14.307 1.00 89.62 101 LYS A C 1
ATOM 830 O O . LYS A 1 101 ? 5.691 -0.330 14.952 1.00 89.62 101 LYS A O 1
ATOM 835 N N . SER A 1 102 ? 7.763 -1.195 14.841 1.00 86.12 102 SER A N 1
ATOM 836 C CA . SER A 1 102 ? 7.999 -1.349 16.270 1.00 86.12 102 SER A CA 1
ATOM 837 C C . SER A 1 102 ? 9.269 -0.593 16.647 1.00 86.12 102 SER A C 1
ATOM 839 O O . SER A 1 102 ? 10.103 -0.290 15.795 1.00 86.12 102 SER A O 1
ATOM 841 N N . THR A 1 103 ? 9.472 -0.334 17.935 1.00 77.06 103 THR A N 1
ATOM 842 C CA . THR A 1 103 ? 10.691 0.322 18.440 1.00 77.06 103 THR A CA 1
ATOM 843 C C . THR A 1 103 ? 11.973 -0.440 18.099 1.00 77.06 103 THR A C 1
ATOM 845 O O . THR A 1 103 ? 13.041 0.161 18.028 1.00 77.06 103 THR A O 1
ATOM 848 N N . LYS A 1 104 ? 11.883 -1.757 17.875 1.00 76.75 104 LYS A N 1
ATOM 849 C CA . LYS A 1 104 ? 13.035 -2.623 17.585 1.00 76.75 104 LYS A CA 1
ATOM 850 C C . LYS A 1 104 ? 13.234 -2.920 16.099 1.00 76.75 104 LYS A C 1
ATOM 852 O O . LYS A 1 104 ? 14.336 -3.305 15.716 1.00 76.75 104 LYS A O 1
ATOM 857 N N . SER A 1 105 ? 12.198 -2.793 15.273 1.00 75.50 105 SER A N 1
ATOM 858 C CA . SER A 1 105 ? 12.244 -3.261 13.885 1.00 75.50 105 SER A CA 1
ATOM 859 C C . SER A 1 105 ? 11.012 -2.854 13.078 1.00 75.50 105 SER A C 1
ATOM 861 O O . SER A 1 105 ? 9.922 -2.654 13.614 1.00 75.50 105 SER A O 1
ATOM 863 N N . ASN A 1 106 ? 11.202 -2.776 11.759 1.00 81.62 106 ASN A N 1
ATOM 864 C CA . ASN A 1 106 ? 10.150 -2.538 10.778 1.00 81.62 106 ASN A CA 1
ATOM 865 C C . ASN A 1 106 ? 10.011 -3.779 9.898 1.00 81.62 106 ASN A C 1
ATOM 867 O O . ASN A 1 106 ? 10.994 -4.210 9.297 1.00 81.62 106 ASN A O 1
ATOM 871 N N . TYR A 1 107 ? 8.803 -4.325 9.802 1.00 81.56 107 TYR A N 1
ATOM 872 C CA . TYR A 1 107 ? 8.511 -5.481 8.957 1.00 81.56 107 TYR A CA 1
ATOM 873 C C . TYR A 1 107 ? 7.450 -5.115 7.934 1.00 81.56 107 TYR A C 1
ATOM 875 O O . TYR A 1 107 ? 6.459 -4.475 8.284 1.00 81.56 107 TYR A O 1
ATOM 883 N N . GLU A 1 108 ? 7.626 -5.551 6.691 1.00 83.69 108 GLU A N 1
ATOM 884 C CA . GLU A 1 108 ? 6.502 -5.635 5.762 1.00 83.69 108 GLU A CA 1
ATOM 885 C C . GLU A 1 108 ? 5.577 -6.747 6.244 1.00 83.69 108 GLU A C 1
ATOM 887 O O . GLU A 1 108 ? 6.018 -7.866 6.515 1.00 83.69 108 GLU A O 1
ATOM 892 N N . ILE A 1 109 ? 4.307 -6.411 6.441 1.00 79.44 109 ILE A N 1
ATOM 893 C CA . ILE A 1 109 ? 3.309 -7.352 6.935 1.00 79.44 109 ILE A CA 1
ATOM 894 C C . ILE A 1 109 ? 2.045 -7.251 6.097 1.00 79.44 109 ILE A C 1
ATOM 896 O O . ILE A 1 109 ? 1.700 -6.182 5.620 1.00 79.44 109 ILE A O 1
ATOM 900 N N . GLY A 1 110 ? 1.303 -8.347 5.983 1.00 81.44 110 GLY A N 1
ATOM 901 C CA . GLY A 1 110 ? 0.017 -8.338 5.294 1.00 81.44 110 GLY A CA 1
ATOM 902 C C . GLY A 1 110 ? 0.171 -8.566 3.798 1.00 81.44 110 GLY A C 1
ATOM 903 O O . GLY A 1 110 ? 0.703 -9.596 3.390 1.00 81.44 110 GLY A O 1
ATOM 904 N N . PHE A 1 111 ? -0.353 -7.643 2.998 1.00 87.88 111 PHE A N 1
ATOM 905 C CA . PHE A 1 111 ? -0.522 -7.812 1.560 1.00 87.88 111 PHE A CA 1
ATOM 906 C C . PHE A 1 111 ? 0.170 -6.699 0.772 1.00 87.88 111 PHE A C 1
ATOM 908 O O . PHE A 1 111 ? 0.430 -5.612 1.285 1.00 87.88 111 PHE A O 1
ATOM 915 N N . GLY A 1 112 ? 0.441 -6.995 -0.496 1.00 86.38 112 GLY A N 1
ATOM 916 C CA . GLY A 1 112 ? 0.857 -6.017 -1.491 1.00 86.38 112 GLY A CA 1
ATOM 917 C C . GLY A 1 112 ? -0.196 -5.896 -2.586 1.00 86.38 112 GLY A C 1
ATOM 918 O O . GLY A 1 112 ? -1.008 -6.796 -2.797 1.00 86.38 112 GLY A O 1
ATOM 919 N N . GLY A 1 113 ? -0.155 -4.786 -3.303 1.00 91.50 113 GLY A N 1
ATOM 920 C CA . GLY A 1 113 ? -0.980 -4.527 -4.476 1.00 91.50 113 GLY A CA 1
ATOM 921 C C . GLY A 1 113 ? -0.248 -3.569 -5.397 1.00 91.50 113 GLY A C 1
ATOM 922 O O . GLY A 1 113 ? 0.683 -2.889 -4.973 1.00 91.50 113 GLY A O 1
ATOM 923 N N . SER A 1 114 ? -0.611 -3.565 -6.666 1.00 93.50 114 SER A N 1
ATOM 924 C CA . SER A 1 114 ? 0.010 -2.741 -7.695 1.00 93.50 114 SER A CA 1
ATOM 925 C C . SER A 1 114 ? -0.943 -2.585 -8.865 1.00 93.50 114 SER A C 1
ATOM 927 O O . SER A 1 114 ? -1.966 -3.268 -8.940 1.00 93.50 114 SER A O 1
ATOM 929 N N . GLU A 1 115 ? -0.547 -1.781 -9.839 1.00 92.69 115 GLU A N 1
ATOM 930 C CA . GLU A 1 115 ? -1.322 -1.576 -11.057 1.00 92.69 115 GLU A CA 1
ATOM 931 C C . GLU A 1 115 ? -1.543 -2.869 -11.863 1.00 92.69 115 GLU A C 1
ATOM 933 O O . GLU A 1 115 ? -2.495 -2.978 -12.627 1.00 92.69 115 GLU A O 1
ATOM 938 N N . ARG A 1 116 ? -0.694 -3.891 -11.677 1.00 91.38 116 ARG A N 1
ATOM 939 C CA . ARG A 1 116 ? -0.798 -5.173 -12.401 1.00 91.38 116 ARG A CA 1
ATOM 940 C C . ARG A 1 116 ? -1.817 -6.145 -11.815 1.00 91.38 116 ARG A C 1
ATOM 942 O O . ARG A 1 116 ? -2.208 -7.087 -12.496 1.00 91.38 116 ARG A O 1
ATOM 949 N N . ASN A 1 117 ? -2.173 -5.984 -10.547 1.00 91.75 117 ASN A N 1
ATOM 950 C CA . ASN A 1 117 ? -2.999 -6.938 -9.805 1.00 91.75 117 ASN A CA 1
ATOM 951 C C . ASN A 1 117 ? -4.045 -6.235 -8.933 1.00 91.75 117 ASN A C 1
ATOM 953 O O . ASN A 1 117 ? -4.429 -6.759 -7.888 1.00 91.75 117 ASN A O 1
ATOM 957 N N . TRP A 1 118 ? -4.467 -5.041 -9.347 1.00 94.00 118 TRP A N 1
ATOM 958 C CA . TRP A 1 118 ? -5.460 -4.265 -8.628 1.00 94.00 118 TRP A CA 1
ATOM 959 C C . TRP A 1 118 ? -6.851 -4.880 -8.771 1.00 94.00 118 TRP A C 1
ATOM 961 O O . TRP A 1 118 ? -7.359 -5.058 -9.876 1.00 94.00 118 TRP A O 1
ATOM 971 N N . ASP A 1 119 ? -7.463 -5.179 -7.631 1.00 94.44 119 ASP A N 1
ATOM 972 C CA . ASP A 1 119 ? -8.865 -5.556 -7.517 1.00 94.44 119 ASP A CA 1
ATOM 973 C C . ASP A 1 119 ? -9.371 -5.119 -6.142 1.00 94.44 119 ASP A C 1
ATOM 975 O O . ASP A 1 119 ? -8.826 -5.516 -5.107 1.00 94.44 119 ASP A O 1
ATOM 979 N N . ILE A 1 120 ? -10.429 -4.311 -6.133 1.00 95.19 120 ILE A N 1
ATOM 980 C CA . ILE A 1 120 ? -10.950 -3.703 -4.908 1.00 95.19 120 ILE A CA 1
ATOM 981 C C . ILE A 1 120 ? -11.470 -4.745 -3.912 1.00 95.19 120 ILE A C 1
ATOM 983 O O . ILE A 1 120 ? -11.292 -4.587 -2.707 1.00 95.19 120 ILE A O 1
ATOM 987 N N . LYS A 1 121 ? -12.051 -5.853 -4.392 1.00 95.56 121 LYS A N 1
ATOM 988 C CA . LYS A 1 121 ? -12.579 -6.912 -3.517 1.00 95.56 121 LYS A CA 1
ATOM 989 C C . LYS A 1 121 ? -11.453 -7.675 -2.829 1.00 95.56 121 LYS A C 1
ATOM 991 O O . LYS A 1 121 ? -11.510 -7.928 -1.626 1.00 95.56 121 LYS A O 1
ATOM 996 N N . SER A 1 122 ? -10.415 -8.018 -3.586 1.00 94.69 122 SER A N 1
ATOM 997 C CA . SER A 1 122 ? -9.212 -8.672 -3.068 1.00 94.69 122 SER A CA 1
ATOM 998 C C . SER A 1 122 ? -8.463 -7.767 -2.087 1.00 94.69 122 SER A C 1
ATOM 1000 O O . SER A 1 122 ? -7.992 -8.240 -1.046 1.00 94.69 122 SER A O 1
ATOM 1002 N N . PHE A 1 123 ? -8.398 -6.463 -2.381 1.00 95.69 123 PHE A N 1
ATOM 1003 C CA . PHE A 1 123 ? -7.874 -5.453 -1.465 1.00 95.69 123 PHE A CA 1
ATOM 1004 C C . PHE A 1 123 ? -8.673 -5.410 -0.162 1.00 95.69 123 PHE A C 1
ATOM 1006 O O . PHE A 1 123 ? -8.088 -5.564 0.905 1.00 95.69 123 PHE A O 1
ATOM 1013 N N . GLU A 1 124 ? -9.995 -5.245 -0.234 1.00 96.06 124 GLU A N 1
ATOM 1014 C CA . GLU A 1 124 ? -10.870 -5.119 0.935 1.00 96.06 124 GLU A CA 1
ATOM 1015 C C . GLU A 1 124 ? -10.787 -6.353 1.842 1.00 96.06 124 GLU A C 1
ATOM 1017 O O . GLU A 1 124 ? -10.602 -6.221 3.051 1.00 96.06 124 GLU A O 1
ATOM 1022 N N . ALA A 1 125 ? -10.803 -7.560 1.271 1.00 95.00 125 ALA A N 1
ATOM 1023 C CA . ALA A 1 125 ? -10.622 -8.792 2.038 1.00 95.00 125 ALA A CA 1
ATOM 1024 C C . ALA A 1 125 ? -9.264 -8.831 2.768 1.00 95.00 125 ALA A C 1
ATOM 1026 O O . ALA A 1 125 ? -9.190 -9.165 3.955 1.00 95.00 125 ALA A O 1
ATOM 1027 N N . SER A 1 126 ? -8.187 -8.447 2.077 1.00 94.94 126 SER A N 1
ATOM 1028 C CA . SER A 1 126 ? -6.835 -8.414 2.647 1.00 94.94 126 SER A CA 1
ATOM 1029 C C . SER A 1 126 ? -6.678 -7.316 3.705 1.00 94.94 126 SER A C 1
ATOM 1031 O O . SER A 1 126 ? -5.997 -7.512 4.719 1.00 94.94 126 SER A O 1
ATOM 1033 N N . PHE A 1 127 ? -7.342 -6.179 3.493 1.00 95.38 127 PHE A N 1
ATOM 1034 C CA . PHE A 1 127 ? -7.424 -5.058 4.418 1.00 95.38 127 PHE A CA 1
ATOM 1035 C C . PHE A 1 127 ? -8.107 -5.478 5.716 1.00 95.38 127 PHE A C 1
ATOM 1037 O O . PHE A 1 127 ? -7.496 -5.363 6.778 1.00 95.38 127 PHE A O 1
ATOM 1044 N N . ILE A 1 128 ? -9.305 -6.065 5.636 1.00 94.06 128 ILE A N 1
ATOM 1045 C CA . ILE A 1 128 ? -10.047 -6.561 6.801 1.00 94.06 128 ILE A CA 1
ATOM 1046 C C . ILE A 1 128 ? -9.202 -7.571 7.577 1.00 94.06 128 ILE A C 1
ATOM 1048 O O . ILE A 1 128 ? -9.045 -7.447 8.791 1.00 94.06 128 ILE A O 1
ATOM 1052 N N . HIS A 1 129 ? -8.597 -8.538 6.885 1.00 92.38 129 HIS A N 1
ATOM 1053 C CA . HIS A 1 129 ? -7.769 -9.555 7.528 1.00 92.38 129 HIS A CA 1
ATOM 1054 C C . HIS A 1 129 ? -6.554 -8.964 8.265 1.00 92.38 129 HIS A C 1
ATOM 1056 O O . HIS A 1 129 ? -6.130 -9.474 9.304 1.00 92.38 129 HIS A O 1
ATOM 1062 N N . THR A 1 130 ? -5.977 -7.885 7.735 1.00 91.75 130 THR A N 1
ATOM 1063 C CA . THR A 1 130 ? -4.745 -7.298 8.274 1.00 91.75 130 THR A CA 1
ATOM 1064 C C . THR A 1 130 ? -5.007 -6.254 9.359 1.00 91.75 130 THR A C 1
ATOM 1066 O O . THR A 1 130 ? -4.267 -6.232 10.346 1.00 91.75 130 THR A O 1
ATOM 1069 N N . PHE A 1 131 ? -6.036 -5.419 9.185 1.00 91.31 131 PHE A N 1
ATOM 1070 C CA . PHE A 1 131 ? -6.328 -4.249 10.019 1.00 91.31 131 PHE A CA 1
ATOM 1071 C C . PHE A 1 131 ? -7.585 -4.392 10.890 1.00 91.31 131 PHE A C 1
ATOM 1073 O O . PHE A 1 131 ? -7.690 -3.728 11.914 1.00 91.31 131 PHE A O 1
ATOM 1080 N N . CYS A 1 132 ? -8.549 -5.235 10.517 1.00 85.44 132 CYS A N 1
ATOM 1081 C CA . CYS A 1 132 ? -9.856 -5.286 11.188 1.00 85.44 132 CYS A CA 1
ATOM 1082 C C . CYS A 1 132 ? -10.108 -6.581 11.973 1.00 85.44 132 CYS A C 1
ATOM 1084 O O . CYS A 1 132 ? -11.106 -6.684 12.686 1.00 85.44 132 CYS A O 1
ATOM 1086 N N . LEU A 1 133 ? -9.221 -7.574 11.885 1.00 78.19 133 LEU A N 1
ATOM 1087 C CA . LEU A 1 133 ? -9.295 -8.766 12.727 1.00 78.19 133 LEU A CA 1
ATOM 1088 C C . LEU A 1 133 ? -8.471 -8.576 14.004 1.00 78.19 133 LEU A C 1
ATOM 1090 O O . LEU A 1 133 ? -7.298 -8.200 13.953 1.00 78.19 133 LEU A O 1
ATOM 1094 N N . LYS A 1 134 ? -9.081 -8.880 15.159 1.00 61.19 134 LYS A N 1
ATOM 1095 C CA . LYS A 1 134 ? -8.365 -8.971 16.440 1.00 61.19 134 LYS A CA 1
ATOM 1096 C C . LYS A 1 134 ? -7.285 -10.047 16.325 1.00 61.19 134 LYS A C 1
ATOM 1098 O O . LYS A 1 134 ? -7.603 -11.199 16.034 1.00 61.19 134 LYS A O 1
ATOM 1103 N N . LYS A 1 135 ? -6.035 -9.656 16.555 1.00 57.19 135 LYS A N 1
ATOM 1104 C CA . LYS A 1 135 ? -4.903 -10.568 16.737 1.00 57.19 135 LYS A CA 1
ATOM 1105 C C . LYS A 1 135 ? -4.625 -10.774 18.215 1.00 57.19 135 LYS A C 1
ATOM 1107 O O . LYS A 1 135 ? -4.821 -9.799 18.976 1.00 57.19 135 LYS A O 1
#

Radius of gyration: 17.45 Å; Cα contacts (8 Å, |Δi|>4): 200; chains: 1; bounding box: 47×25×42 Å

Secondary structure (DSSP, 8-state):
---HHHHHHHHHHHHHHHTHHHHHHHSSEEEEEEETTEEEEEEE-TTS-EEEEEEEE-HHHHS-----SHHHHHHTTHHHHHHHHHHH--TT-EEEEEEEE-SS-EEE-S--EETTS--HHHHHHHHIIIIIS--

Foldseek 3Di:
DQAPLNVLQVLVVVLCVVCVVLLVVAAPDWDWDDDVQKIKIWGQGPVRKIKMKMKHAPCQQQDLDDDPDPVSCVVCVHDPSSVVSVVSRDNRKIKMFIWIDDPVDIDGDFDMDIPVRDDSVVVSVSCCVGRRDDD

Sequence (135 aa):
METEIDKAIEEIKSVIKSHSKMLDELYLSHEVNVSENYLSLVCCCKSGDTLELRVIEDNERRNLRVPMTSRDYQKQGGHRELQNKFDRHNPIAWKIEVKRKSTKSNYEIGFGGSERNWDIKSFEASFIHTFCLKK

Organism: NCBI:txid945775

pLDDT: mean 90.28, std 7.36, range [52.5, 97.12]